Protein AF-A0A392R3A5-F1 (afdb_monomer_lite)

Secondary structure (DSSP, 8-state):
--SHHHHHHHHHHHHHHHHH-SS---TTSS-PPPHHHHHHHHHHHHHHHHHHTT-

Sequence (55 aa):
MEGDASDKILQAVRDLLKNRSPLKSDADAVTVLDGTQEGAYQ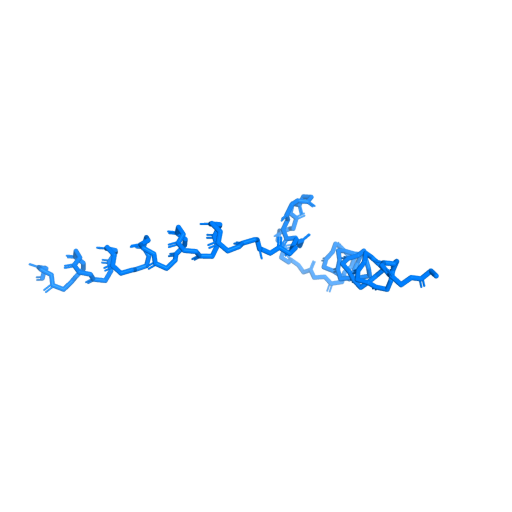WLEAAFIMNASRD

Structure (mmCIF, N/CA/C/O backbone):
data_AF-A0A392R3A5-F1
#
_entry.id   AF-A0A392R3A5-F1
#
loop_
_atom_site.group_PDB
_atom_site.id
_atom_site.type_symbol
_atom_site.label_atom_id
_atom_site.label_alt_id
_atom_site.label_comp_id
_atom_site.label_asym_id
_atom_site.label_entity_id
_atom_site.label_seq_id
_atom_site.pdbx_PDB_ins_code
_atom_site.Cartn_x
_atom_site.Cartn_y
_atom_site.Cartn_z
_atom_site.occupancy
_atom_site.B_iso_or_equiv
_atom_site.auth_seq_id
_atom_site.auth_comp_id
_atom_site.auth_asym_id
_atom_site.auth_atom_id
_atom_site.pdbx_PDB_model_num
ATOM 1 N N . MET A 1 1 ? 18.940 -4.348 13.271 1.00 51.19 1 MET A N 1
ATOM 2 C CA . MET A 1 1 ? 17.545 -4.731 12.966 1.00 51.19 1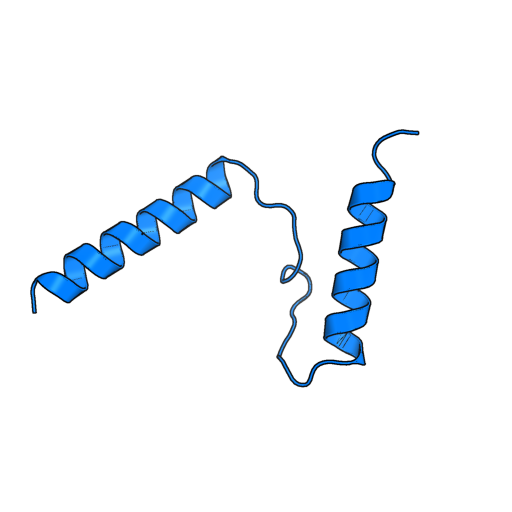 MET A CA 1
ATOM 3 C C . MET A 1 1 ? 16.911 -3.561 12.237 1.00 51.19 1 MET A C 1
ATOM 5 O O . MET A 1 1 ? 16.270 -2.725 12.853 1.00 51.19 1 MET A O 1
ATOM 9 N N . GLU A 1 2 ? 17.188 -3.448 10.946 1.00 57.31 2 GLU A N 1
ATOM 10 C CA . GLU A 1 2 ? 16.754 -2.351 10.081 1.00 57.31 2 GLU A CA 1
ATOM 11 C C . GLU A 1 2 ? 16.038 -3.058 8.924 1.00 57.31 2 GLU A C 1
ATOM 13 O O . GLU A 1 2 ? 16.678 -3.718 8.115 1.00 57.31 2 GLU A O 1
ATOM 18 N N . GLY A 1 3 ? 14.707 -3.142 8.991 1.00 66.94 3 GLY A N 1
ATOM 19 C CA . GLY A 1 3 ? 13.903 -3.972 8.078 1.00 66.94 3 GLY A CA 1
ATOM 20 C C . GLY A 1 3 ? 12.499 -4.297 8.598 1.00 66.94 3 GL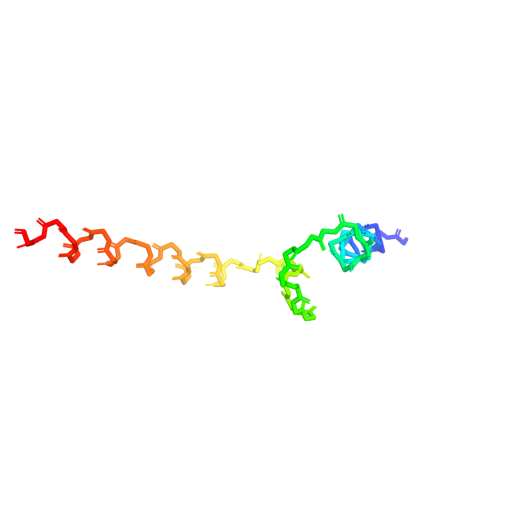Y A C 1
ATOM 21 O O . GLY A 1 3 ? 11.543 -4.278 7.842 1.00 66.94 3 GLY A O 1
ATOM 22 N N . ASP A 1 4 ? 12.343 -4.458 9.913 1.00 87.44 4 ASP A N 1
ATOM 23 C CA . ASP A 1 4 ? 11.056 -4.804 10.549 1.00 87.44 4 ASP A CA 1
ATOM 24 C C . ASP A 1 4 ? 10.075 -3.611 10.633 1.00 87.44 4 ASP A C 1
ATOM 26 O O . ASP A 1 4 ? 8.862 -3.771 10.734 1.00 87.44 4 ASP A O 1
ATOM 30 N N . ALA A 1 5 ? 10.577 -2.373 10.550 1.00 94.12 5 ALA A N 1
ATOM 31 C CA . ALA A 1 5 ? 9.724 -1.183 10.605 1.00 94.12 5 ALA A CA 1
ATOM 32 C C . ALA A 1 5 ? 8.742 -1.113 9.422 1.00 94.12 5 ALA A C 1
ATOM 34 O O . ALA A 1 5 ? 7.572 -0.791 9.623 1.00 94.12 5 ALA A O 1
ATOM 35 N N . SER A 1 6 ? 9.204 -1.448 8.212 1.00 92.38 6 SER A N 1
ATOM 36 C CA . SER A 1 6 ? 8.357 -1.471 7.013 1.00 92.38 6 SER A CA 1
ATOM 37 C C . SER A 1 6 ? 7.248 -2.514 7.151 1.00 92.38 6 SER A C 1
ATOM 39 O O . SER A 1 6 ? 6.073 -2.199 6.972 1.00 92.38 6 SER A O 1
ATOM 41 N N . ASP A 1 7 ? 7.595 -3.732 7.568 1.00 93.81 7 ASP A N 1
ATOM 42 C CA . ASP A 1 7 ? 6.630 -4.823 7.733 1.00 93.81 7 ASP A CA 1
ATOM 43 C C . ASP A 1 7 ? 5.574 -4.508 8.798 1.00 93.81 7 ASP A C 1
ATOM 45 O O . ASP A 1 7 ? 4.384 -4.758 8.592 1.00 93.81 7 ASP A O 1
ATOM 49 N N . LYS A 1 8 ? 5.980 -3.875 9.906 1.00 96.06 8 LYS A N 1
ATOM 50 C CA . LYS A 1 8 ? 5.062 -3.393 10.948 1.00 96.06 8 LYS A CA 1
ATOM 51 C C . LYS A 1 8 ? 4.082 -2.349 10.433 1.00 96.06 8 LYS A C 1
ATOM 53 O O . LYS A 1 8 ? 2.911 -2.391 10.806 1.00 96.06 8 LYS A O 1
ATOM 58 N N . ILE A 1 9 ? 4.534 -1.430 9.579 1.00 96.31 9 ILE A N 1
ATOM 59 C CA . ILE A 1 9 ? 3.656 -0.435 8.953 1.00 96.31 9 ILE A CA 1
ATOM 60 C C . ILE A 1 9 ? 2.640 -1.136 8.055 1.00 96.31 9 ILE A C 1
ATOM 62 O O . ILE A 1 9 ? 1.441 -0.906 8.207 1.00 96.31 9 ILE A O 1
ATOM 66 N N . LEU A 1 10 ? 3.093 -2.028 7.169 1.00 95.94 10 LEU A N 1
ATOM 67 C CA . LEU A 1 10 ? 2.194 -2.765 6.278 1.00 95.94 10 LEU A CA 1
ATOM 68 C C . LEU A 1 10 ? 1.159 -3.557 7.081 1.00 95.94 10 LEU A C 1
ATOM 70 O O . LEU A 1 10 ? -0.026 -3.522 6.759 1.00 95.94 10 LEU A O 1
ATOM 74 N N . GLN A 1 11 ? 1.580 -4.216 8.163 1.00 95.69 11 GLN A N 1
ATOM 75 C CA . GLN A 1 11 ? 0.666 -4.968 9.012 1.00 95.69 11 GLN A CA 1
ATOM 76 C C . GLN A 1 11 ? -0.353 -4.067 9.720 1.00 95.69 11 GLN A C 1
ATOM 78 O O . GLN A 1 11 ? -1.548 -4.356 9.678 1.00 95.69 11 GLN A O 1
ATOM 83 N N . ALA A 1 12 ? 0.081 -2.943 10.296 1.00 95.94 12 ALA A N 1
ATOM 84 C CA . ALA A 1 12 ? -0.821 -1.995 10.945 1.00 95.94 12 ALA A CA 1
ATOM 85 C C . ALA A 1 12 ? -1.858 -1.414 9.966 1.00 95.94 12 ALA A C 1
ATOM 87 O O . ALA A 1 12 ? -3.023 -1.239 10.325 1.00 95.94 12 ALA A O 1
ATOM 88 N N . VAL A 1 13 ? -1.460 -1.151 8.717 1.00 96.44 13 VAL A N 1
ATOM 89 C CA . VAL A 1 13 ? -2.371 -0.667 7.669 1.00 96.44 13 VAL A CA 1
ATOM 90 C C . VAL A 1 13 ? -3.364 -1.756 7.247 1.00 96.44 13 VAL A C 1
ATOM 92 O O . VAL A 1 13 ? -4.552 -1.462 7.116 1.00 96.44 13 VAL A O 1
ATOM 95 N N . ARG A 1 14 ? -2.934 -3.019 7.103 1.00 95.88 14 ARG A N 1
ATOM 96 C CA . ARG A 1 14 ? -3.852 -4.148 6.839 1.00 95.88 14 ARG A CA 1
ATOM 97 C C . ARG A 1 14 ? -4.900 -4.283 7.938 1.00 95.88 14 ARG A C 1
ATOM 99 O O . ARG A 1 14 ? -6.090 -4.393 7.646 1.00 95.88 14 ARG A O 1
ATOM 106 N N . ASP A 1 15 ? -4.467 -4.226 9.195 1.00 95.25 15 ASP A N 1
ATOM 107 C CA . ASP A 1 15 ? -5.361 -4.327 10.348 1.00 95.25 15 ASP A CA 1
ATOM 108 C C . ASP A 1 15 ? -6.334 -3.143 10.409 1.00 95.25 15 ASP A C 1
ATOM 110 O O . ASP A 1 15 ? -7.513 -3.323 10.725 1.00 95.25 15 ASP A O 1
ATOM 114 N N . LEU A 1 16 ? -5.876 -1.937 10.063 1.00 95.81 16 LEU A N 1
ATOM 115 C CA . LEU A 1 16 ? -6.725 -0.752 9.963 1.00 95.81 16 LEU A CA 1
ATOM 116 C C . LEU A 1 16 ? -7.814 -0.934 8.900 1.00 95.81 16 LEU A C 1
ATOM 118 O O . LEU A 1 16 ? -8.993 -0.749 9.202 1.00 95.81 16 LEU A O 1
ATOM 122 N N . LEU A 1 17 ? -7.442 -1.317 7.676 1.00 96.06 17 LEU A N 1
ATOM 123 C CA . LEU A 1 17 ? -8.393 -1.479 6.575 1.00 96.06 17 LEU A CA 1
ATOM 124 C C . LEU A 1 17 ? -9.405 -2.585 6.870 1.00 96.06 17 LEU A C 1
ATOM 126 O O . LEU A 1 17 ? -10.603 -2.375 6.712 1.00 96.06 17 LEU A O 1
ATOM 130 N N . LYS A 1 18 ? -8.950 -3.725 7.393 1.00 93.50 18 LYS A N 1
ATOM 131 C CA . LYS A 1 18 ? -9.824 -4.852 7.723 1.00 93.50 18 LYS A CA 1
ATOM 132 C C . LYS A 1 18 ? -10.828 -4.532 8.833 1.00 93.50 18 LYS A C 1
ATOM 134 O O . LYS A 1 18 ? -11.971 -4.970 8.766 1.00 93.50 18 LYS A O 1
ATOM 139 N N . ASN A 1 19 ? -10.399 -3.811 9.870 1.00 94.50 19 ASN A N 1
ATOM 140 C CA . ASN A 1 19 ? -11.199 -3.650 11.088 1.00 94.50 19 ASN A CA 1
ATOM 141 C C . ASN A 1 19 ? -11.960 -2.320 11.159 1.00 94.50 19 ASN A C 1
ATOM 143 O O . ASN A 1 19 ? -12.814 -2.154 12.032 1.00 94.50 19 ASN A O 1
ATOM 147 N N . ARG A 1 20 ? -11.612 -1.337 10.320 1.00 94.94 20 ARG A N 1
ATOM 148 C CA . ARG A 1 20 ? -12.122 0.042 10.435 1.00 94.94 20 ARG A CA 1
ATOM 149 C C . ARG A 1 20 ? -12.637 0.625 9.122 1.00 94.94 20 ARG A C 1
ATOM 151 O O . ARG A 1 20 ? -13.158 1.736 9.150 1.00 94.94 20 ARG A O 1
ATOM 158 N N . SER A 1 21 ? -12.516 -0.090 8.003 1.00 93.56 21 SER A N 1
ATOM 159 C CA . SER A 1 21 ? -13.019 0.355 6.702 1.00 93.56 21 SER A CA 1
ATOM 160 C C . SER A 1 21 ? -14.190 -0.513 6.232 1.00 93.56 21 SER A C 1
ATOM 162 O O . SER A 1 21 ? -14.156 -1.727 6.421 1.00 93.56 21 SER A O 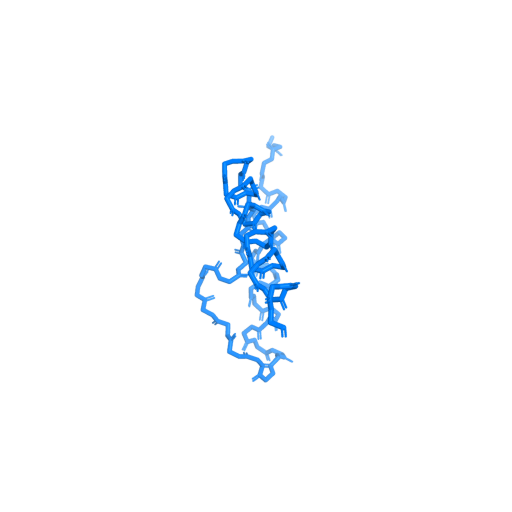1
ATOM 164 N N . PRO A 1 22 ? -15.212 0.068 5.578 1.00 93.75 22 PRO A N 1
ATOM 165 C CA . PRO A 1 22 ? -16.229 -0.700 4.862 1.00 93.75 22 PRO A CA 1
ATOM 166 C C . PRO A 1 22 ? -15.737 -1.210 3.492 1.00 93.75 22 PRO A C 1
ATOM 168 O O . PRO A 1 22 ? -16.477 -1.907 2.801 1.00 93.75 22 PRO A O 1
ATOM 171 N N . LEU A 1 23 ? -14.525 -0.834 3.062 1.00 93.50 23 LEU A N 1
ATOM 172 C CA . LEU A 1 23 ? -13.951 -1.259 1.785 1.00 93.50 23 LEU A CA 1
ATOM 173 C C . LEU A 1 23 ? -13.560 -2.739 1.823 1.00 93.50 23 LEU A C 1
ATOM 175 O O . LEU A 1 23 ? -13.023 -3.229 2.817 1.00 93.50 23 LEU A O 1
ATOM 179 N N . LYS A 1 24 ? -13.757 -3.442 0.703 1.00 90.12 24 LYS A N 1
ATOM 180 C CA . LYS A 1 24 ? -13.205 -4.787 0.527 1.00 90.12 24 LYS A CA 1
ATOM 181 C C . LYS A 1 24 ? -11.675 -4.696 0.536 1.00 90.12 24 LYS A C 1
ATOM 183 O O . LYS A 1 24 ? -11.104 -3.983 -0.283 1.00 90.12 24 LYS A O 1
ATOM 188 N N . SER A 1 25 ? -11.031 -5.427 1.442 1.00 91.06 25 SER A N 1
ATOM 189 C CA . SER A 1 25 ? -9.572 -5.514 1.542 1.00 91.06 25 SER A CA 1
ATOM 190 C C . SER A 1 25 ? -9.155 -6.980 1.533 1.00 91.06 25 SER A C 1
ATOM 192 O O . SER A 1 25 ? -9.385 -7.694 2.509 1.00 91.06 25 SER A O 1
ATOM 194 N N . ASP A 1 26 ? -8.537 -7.414 0.436 1.00 89.25 26 ASP A N 1
ATOM 195 C CA . ASP A 1 26 ? -7.935 -8.743 0.313 1.00 89.25 26 ASP A CA 1
ATOM 196 C C . ASP A 1 26 ? -6.522 -8.759 0.947 1.00 89.25 26 ASP A C 1
ATOM 198 O O . ASP A 1 26 ? -6.005 -7.725 1.382 1.00 89.25 26 ASP A O 1
ATOM 202 N N . ALA A 1 27 ? -5.909 -9.939 1.089 1.00 84.56 27 ALA A N 1
ATOM 203 C CA . ALA A 1 27 ? -4.668 -10.114 1.859 1.00 84.56 27 ALA A CA 1
ATOM 204 C C . ALA A 1 27 ? -3.441 -9.403 1.248 1.00 84.56 27 ALA A C 1
ATOM 206 O O . ALA A 1 27 ? -2.525 -9.010 1.970 1.00 84.56 27 ALA A O 1
ATOM 207 N N . ASP A 1 28 ? -3.441 -9.220 -0.068 1.00 90.81 28 ASP A N 1
ATOM 208 C CA . ASP A 1 28 ? -2.420 -8.559 -0.884 1.00 90.81 28 ASP A CA 1
ATOM 209 C C . ASP A 1 28 ? -2.729 -7.077 -1.164 1.00 90.81 28 ASP A C 1
ATOM 211 O O . ASP A 1 28 ? -1.924 -6.389 -1.786 1.00 90.81 28 ASP A O 1
ATOM 215 N N . ALA A 1 29 ? -3.844 -6.547 -0.644 1.00 93.62 29 ALA A N 1
ATOM 216 C CA . ALA A 1 29 ? -4.268 -5.160 -0.864 1.00 93.62 29 ALA A CA 1
ATOM 217 C C . ALA A 1 29 ? -3.292 -4.108 -0.299 1.00 93.62 29 ALA A C 1
ATOM 219 O O . ALA A 1 29 ? -3.357 -2.937 -0.666 1.00 93.62 29 ALA A O 1
ATOM 220 N N . VAL A 1 30 ? -2.397 -4.510 0.607 1.00 96.19 30 VAL A N 1
ATOM 221 C CA . VAL A 1 30 ? -1.341 -3.662 1.169 1.00 96.19 30 VAL A CA 1
ATOM 222 C C . VAL A 1 30 ? -0.015 -4.381 0.980 1.00 96.19 30 VAL A C 1
ATOM 224 O O . VAL A 1 30 ? 0.276 -5.363 1.668 1.00 96.19 30 VAL A O 1
ATOM 227 N N . THR A 1 31 ? 0.799 -3.885 0.060 1.00 95.00 31 THR A N 1
ATOM 228 C CA . THR A 1 31 ? 2.136 -4.400 -0.237 1.00 95.00 31 THR A CA 1
ATOM 229 C C . THR A 1 31 ? 3.032 -3.256 -0.692 1.00 95.00 31 THR A C 1
ATOM 231 O O . THR A 1 31 ? 2.542 -2.233 -1.169 1.00 95.00 31 THR A O 1
ATOM 234 N N . VAL A 1 32 ? 4.344 -3.425 -0.547 1.00 95.25 32 VAL A N 1
ATOM 235 C CA . VAL A 1 32 ? 5.302 -2.586 -1.273 1.00 95.25 32 VAL A CA 1
ATOM 236 C C . VAL A 1 32 ? 5.280 -3.040 -2.725 1.00 95.25 32 VAL A C 1
ATOM 238 O O . VAL A 1 32 ? 5.310 -4.245 -2.982 1.00 95.25 32 VAL A O 1
ATOM 241 N N . LEU A 1 33 ? 5.192 -2.087 -3.648 1.00 96.50 33 LEU A N 1
ATOM 242 C CA . LEU A 1 33 ? 5.363 -2.362 -5.065 1.00 96.50 33 LEU A CA 1
ATOM 243 C C . LEU A 1 33 ? 6.852 -2.334 -5.390 1.00 96.50 33 LEU A C 1
ATOM 245 O O . LEU A 1 33 ? 7.551 -1.384 -5.041 1.00 96.50 33 LEU A O 1
ATOM 249 N N . ASP A 1 34 ? 7.344 -3.386 -6.035 1.00 96.50 34 ASP A N 1
ATOM 250 C CA . ASP A 1 34 ? 8.678 -3.341 -6.625 1.00 96.50 34 ASP A CA 1
ATOM 251 C C . ASP A 1 34 ? 8.656 -2.584 -7.964 1.00 96.50 34 ASP A C 1
ATOM 253 O O . ASP A 1 34 ? 7.605 -2.402 -8.583 1.00 96.50 34 ASP A O 1
ATOM 257 N N . GLY A 1 35 ? 9.827 -2.159 -8.448 1.00 97.69 35 GLY A N 1
ATOM 258 C CA . GLY A 1 35 ? 9.919 -1.348 -9.668 1.00 97.69 35 GLY A CA 1
ATOM 259 C C . GLY A 1 35 ? 9.348 -2.018 -10.928 1.00 97.69 35 GLY A C 1
ATOM 260 O O . GLY A 1 35 ? 8.924 -1.322 -11.850 1.00 97.69 35 GLY A O 1
ATOM 261 N N . THR A 1 36 ? 9.286 -3.352 -10.981 1.00 98.12 36 THR A N 1
ATOM 262 C CA . THR A 1 36 ? 8.643 -4.073 -12.091 1.00 98.12 36 THR A CA 1
ATOM 263 C C . THR A 1 36 ? 7.127 -3.943 -12.002 1.00 98.12 36 THR A C 1
ATOM 265 O O . THR A 1 36 ? 6.474 -3.664 -13.008 1.00 98.12 36 THR A O 1
ATOM 268 N N . GLN A 1 37 ? 6.565 -4.115 -10.803 1.00 97.94 37 GLN A N 1
ATOM 269 C CA . GLN A 1 37 ? 5.132 -3.949 -10.558 1.00 97.94 37 GLN A CA 1
ATOM 270 C C . GLN A 1 37 ? 4.689 -2.507 -10.825 1.00 97.94 37 GLN A C 1
ATOM 272 O O . GLN A 1 37 ? 3.709 -2.292 -11.537 1.00 97.94 37 GLN A O 1
ATOM 277 N N . GLU A 1 38 ? 5.436 -1.521 -10.321 1.00 98.19 38 GLU A N 1
ATOM 278 C CA . GLU A 1 38 ? 5.172 -0.101 -10.583 1.00 98.19 38 GLU A CA 1
ATOM 279 C C . GLU A 1 38 ? 5.194 0.209 -12.087 1.00 98.19 38 GLU A C 1
ATOM 281 O O . GLU A 1 38 ? 4.257 0.820 -12.606 1.00 98.19 38 GLU A O 1
ATOM 286 N N . GLY A 1 39 ? 6.216 -0.266 -12.809 1.00 98.06 39 GLY A N 1
ATOM 287 C CA . GLY A 1 39 ? 6.322 -0.077 -14.257 1.00 98.06 39 GLY A CA 1
ATOM 288 C C . GLY A 1 39 ? 5.171 -0.720 -15.038 1.00 98.06 39 GLY A C 1
ATOM 289 O O . GLY A 1 39 ? 4.668 -0.132 -15.996 1.00 98.06 39 GLY A O 1
ATOM 290 N N . ALA A 1 40 ? 4.706 -1.898 -14.614 1.00 98.38 40 ALA A N 1
ATOM 291 C CA . ALA A 1 40 ? 3.569 -2.572 -15.235 1.00 98.38 40 ALA A CA 1
ATOM 292 C C . ALA A 1 40 ? 2.259 -1.787 -15.051 1.00 98.38 40 ALA A C 1
ATOM 294 O O . ALA A 1 40 ? 1.505 -1.627 -16.013 1.00 98.38 40 ALA A O 1
ATOM 295 N N . TYR A 1 41 ? 2.000 -1.257 -13.850 1.00 97.56 41 TYR A N 1
ATOM 296 C CA . TYR A 1 41 ? 0.803 -0.450 -13.595 1.00 97.56 41 TYR A CA 1
ATOM 297 C C . TYR A 1 41 ? 0.801 0.855 -14.396 1.00 97.56 41 TYR A C 1
ATOM 299 O O . TYR A 1 41 ? -0.211 1.179 -15.016 1.00 97.56 41 TYR A O 1
ATOM 307 N N . GLN A 1 42 ? 1.936 1.557 -14.465 1.00 98.38 42 GLN A N 1
ATOM 308 C CA . GLN A 1 42 ? 2.067 2.768 -15.284 1.00 98.38 42 GLN A CA 1
ATOM 309 C C . GLN A 1 42 ? 1.848 2.482 -16.773 1.00 98.38 42 GLN A C 1
ATOM 311 O O . GLN A 1 42 ? 1.185 3.249 -17.472 1.00 98.38 42 GLN A O 1
ATOM 316 N N . TRP A 1 43 ? 2.378 1.362 -17.273 1.00 97.56 43 TRP A N 1
ATOM 317 C CA . TRP A 1 43 ? 2.174 0.971 -18.665 1.00 97.56 43 TRP A CA 1
ATOM 318 C C . TRP A 1 43 ? 0.696 0.702 -18.972 1.00 97.56 43 TRP A C 1
ATOM 320 O O . TRP A 1 43 ? 0.185 1.171 -19.991 1.00 97.56 43 TRP A O 1
ATOM 330 N N . LEU A 1 44 ? -0.003 -0.011 -18.081 1.00 97.94 44 LEU A N 1
ATOM 331 C CA . LEU A 1 44 ? -1.437 -0.272 -18.219 1.00 97.94 44 LEU A CA 1
ATOM 332 C C . LEU A 1 44 ? -2.254 1.026 -18.212 1.00 97.94 44 LEU A C 1
ATOM 334 O O . LEU A 1 44 ? -3.144 1.182 -19.048 1.00 97.94 44 LEU A O 1
ATOM 338 N N . GLU A 1 45 ? -1.937 1.963 -17.315 1.00 97.69 45 GLU A N 1
ATOM 339 C CA . GLU A 1 45 ? -2.590 3.275 -17.250 1.00 97.69 45 GLU A CA 1
ATOM 340 C C . GLU A 1 45 ? -2.411 4.061 -18.558 1.00 97.69 45 GLU A C 1
ATOM 342 O O . GLU A 1 45 ? -3.391 4.532 -19.140 1.00 97.69 45 GLU A O 1
ATOM 347 N N . ALA A 1 46 ? -1.181 4.134 -19.079 1.00 97.12 46 ALA A N 1
ATOM 348 C CA . ALA A 1 46 ? -0.899 4.805 -20.345 1.00 97.12 46 ALA A CA 1
ATOM 349 C C . ALA A 1 46 ? -1.661 4.162 -21.516 1.00 97.12 46 ALA A C 1
ATOM 351 O O . ALA A 1 46 ? -2.286 4.867 -22.310 1.00 97.12 46 ALA A O 1
ATOM 352 N N . ALA A 1 47 ? -1.661 2.829 -21.605 1.00 97.56 47 ALA A N 1
ATOM 353 C CA . ALA A 1 47 ? -2.381 2.102 -22.645 1.00 97.56 47 ALA A CA 1
ATOM 354 C C . ALA A 1 47 ? -3.897 2.346 -22.575 1.00 97.56 47 ALA A C 1
ATOM 356 O O . ALA A 1 47 ? -4.533 2.560 -23.611 1.00 97.56 47 ALA A O 1
ATOM 357 N N . PHE A 1 48 ? -4.471 2.368 -21.368 1.00 97.00 48 PHE A N 1
ATOM 358 C CA . PHE A 1 48 ? -5.884 2.672 -21.159 1.00 97.00 48 PHE A CA 1
ATOM 359 C C . PHE A 1 48 ? -6.236 4.088 -21.629 1.00 97.00 48 PHE A C 1
ATOM 361 O O . PHE A 1 48 ? -7.162 4.247 -22.422 1.00 97.00 48 PHE A O 1
ATOM 368 N N . ILE A 1 49 ? -5.471 5.106 -21.211 1.00 96.75 49 ILE A N 1
ATOM 369 C CA . ILE A 1 49 ? -5.703 6.505 -21.612 1.00 96.75 49 ILE A CA 1
ATOM 370 C C . ILE A 1 49 ? -5.562 6.670 -23.131 1.00 96.75 49 ILE A C 1
ATOM 372 O O . ILE A 1 49 ? -6.392 7.326 -23.763 1.00 96.75 49 ILE A O 1
ATOM 376 N N . MET A 1 50 ? -4.542 6.054 -23.737 1.00 95.81 50 MET A N 1
ATOM 377 C CA . MET A 1 50 ? -4.342 6.080 -25.189 1.00 95.81 50 MET A CA 1
ATOM 378 C C . MET A 1 50 ? -5.512 5.452 -25.945 1.00 95.81 50 MET A C 1
ATOM 380 O O . MET A 1 50 ? -5.870 5.939 -27.016 1.00 95.81 50 MET A O 1
ATOM 384 N N . ASN A 1 51 ? -6.089 4.375 -25.411 1.00 95.62 51 ASN A N 1
ATOM 385 C CA . ASN A 1 51 ? -7.245 3.733 -26.016 1.00 95.62 51 ASN A CA 1
ATOM 386 C C . ASN A 1 51 ? -8.515 4.578 -25.840 1.00 95.62 51 ASN A C 1
ATOM 388 O O . ASN A 1 51 ? -9.221 4.797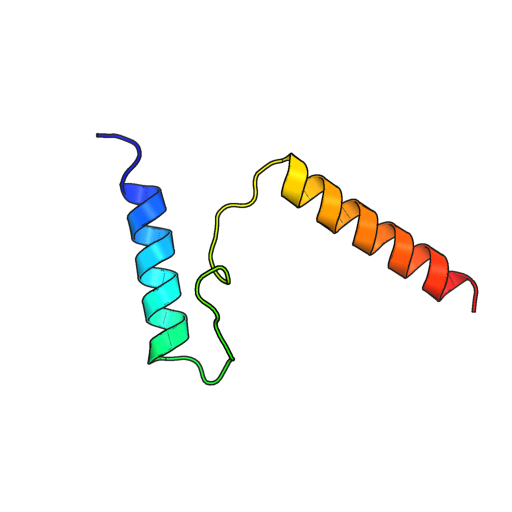 -26.811 1.00 95.62 51 ASN A O 1
ATOM 392 N N . ALA A 1 52 ? -8.754 5.124 -24.645 1.00 93.12 52 ALA A N 1
ATOM 393 C CA . ALA A 1 52 ? -9.911 5.976 -24.367 1.00 93.12 52 ALA A CA 1
ATOM 394 C C . ALA A 1 52 ? -9.899 7.298 -25.156 1.00 93.12 52 ALA A C 1
ATOM 396 O O . ALA A 1 52 ? -10.949 7.859 -25.430 1.00 93.12 52 ALA A O 1
ATOM 397 N N . SER A 1 53 ? -8.718 7.799 -25.532 1.00 90.00 53 SER A N 1
ATOM 398 C CA . SER A 1 53 ? -8.573 9.031 -26.327 1.00 90.00 53 SER A CA 1
ATOM 399 C C . SER A 1 53 ? -8.765 8.815 -27.836 1.00 90.00 53 SER A C 1
ATOM 401 O O . SER A 1 53 ? -8.593 9.756 -28.612 1.00 90.00 53 SER A O 1
ATOM 403 N N . ARG A 1 54 ? -9.012 7.573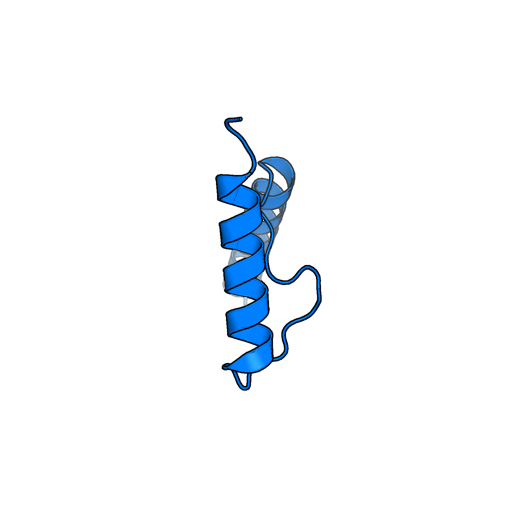 -28.271 1.00 83.31 54 ARG A N 1
ATOM 404 C CA . ARG A 1 54 ? -9.270 7.216 -29.676 1.00 83.31 54 ARG A CA 1
ATOM 405 C C . ARG A 1 54 ? -10.760 7.094 -30.008 1.00 83.31 54 ARG A C 1
ATOM 407 O O . ARG A 1 54 ? -11.068 6.990 -31.195 1.00 83.31 54 ARG A O 1
ATOM 414 N N . ASP A 1 55 ? -11.622 7.118 -28.994 1.00 67.81 55 ASP A N 1
ATOM 415 C CA . ASP A 1 55 ? -13.085 7.182 -29.104 1.00 67.81 55 ASP A CA 1
ATOM 416 C C . ASP A 1 55 ? -13.575 8.643 -29.078 1.00 67.81 55 ASP A C 1
ATOM 418 O O . ASP A 1 55 ? -14.608 8.930 -29.729 1.00 67.81 55 ASP A O 1
#

pLDDT: mean 92.31, std 9.57, range [51.19, 98.38]

InterPro domains:
  IPR000407 Nucleoside phosphatase GDA1/CD39 [PF01150] (2-49)

Radius of gyration: 16.02 Å; chains: 1; bounding box: 34×19×43 Å

Foldseek 3Di:
DPDVVVVVVLVVVLCCCVPPNPDDDDPVNGDDDDPVRVVVVVVVVVVVVVVVVVD

Organism: NCBI:txid97028